Protein AF-A0A957WYN2-F1 (afdb_monomer_lite)

Structure (mmCIF, N/CA/C/O backbone):
data_AF-A0A957WYN2-F1
#
_entry.id   AF-A0A957WYN2-F1
#
loop_
_atom_site.group_PDB
_atom_site.id
_atom_site.type_symbol
_atom_site.label_atom_id
_atom_site.label_alt_id
_atom_site.label_comp_id
_atom_site.label_asym_id
_atom_site.label_entity_id
_atom_site.label_seq_id
_atom_site.pdbx_PDB_ins_code
_atom_site.Cartn_x
_atom_site.Cartn_y
_atom_site.Cartn_z
_atom_site.occupancy
_atom_site.B_iso_or_equiv
_atom_site.auth_seq_id
_atom_site.auth_comp_id
_atom_site.auth_asym_id
_atom_site.auth_atom_id
_atom_site.pdbx_PDB_model_num
ATOM 1 N N . MET A 1 1 ? -4.684 2.498 -2.004 1.00 84.38 1 MET A N 1
ATOM 2 C CA . MET A 1 1 ? -4.582 1.093 -1.571 1.00 84.38 1 MET A CA 1
ATOM 3 C C . MET A 1 1 ? -5.422 0.836 -0.335 1.00 84.38 1 MET A C 1
ATOM 5 O O . MET A 1 1 ? -6.420 0.159 -0.497 1.00 84.38 1 MET A O 1
ATOM 9 N N . LEU A 1 2 ? -5.137 1.462 0.817 1.00 90.50 2 LEU A N 1
ATOM 10 C CA . LEU A 1 2 ? -5.869 1.249 2.084 1.00 90.50 2 LEU A CA 1
ATOM 11 C C . LEU A 1 2 ? -7.404 1.148 1.949 1.00 90.50 2 LEU A C 1
ATOM 13 O O . LEU A 1 2 ? -7.984 0.134 2.316 1.00 90.50 2 LEU A O 1
ATOM 17 N N . ILE A 1 3 ? -8.050 2.174 1.384 1.00 94.25 3 ILE A N 1
ATOM 18 C CA . ILE A 1 3 ? -9.512 2.204 1.204 1.00 94.25 3 ILE A CA 1
ATOM 19 C C . ILE A 1 3 ? -9.977 1.010 0.363 1.00 94.25 3 ILE A C 1
ATOM 21 O O . ILE A 1 3 ? -10.869 0.277 0.764 1.00 94.25 3 ILE A O 1
ATOM 25 N N . SER A 1 4 ? -9.339 0.771 -0.785 1.00 95.69 4 SER A N 1
ATOM 26 C CA . SER A 1 4 ? -9.691 -0.345 -1.666 1.00 95.69 4 SER A CA 1
ATOM 27 C C . SER A 1 4 ? -9.496 -1.710 -1.003 1.00 95.69 4 SER A C 1
ATOM 29 O O . SER A 1 4 ? -10.302 -2.598 -1.246 1.00 95.69 4 SER A O 1
ATOM 31 N N . THR A 1 5 ? -8.479 -1.875 -0.153 1.00 95.38 5 THR A N 1
ATOM 32 C CA . THR A 1 5 ? -8.286 -3.096 0.642 1.00 95.38 5 THR A CA 1
ATOM 33 C C . THR A 1 5 ? -9.451 -3.315 1.599 1.00 95.38 5 THR A C 1
ATOM 35 O O . THR A 1 5 ? -10.018 -4.399 1.617 1.00 95.38 5 THR A O 1
ATOM 38 N N . ILE A 1 6 ? -9.864 -2.281 2.337 1.00 96.50 6 ILE A N 1
ATOM 39 C CA . ILE A 1 6 ? -11.000 -2.362 3.268 1.00 96.50 6 ILE A CA 1
ATOM 40 C C . ILE A 1 6 ? -12.297 -2.710 2.520 1.00 96.50 6 ILE A C 1
ATOM 42 O O . ILE A 1 6 ? -13.053 -3.570 2.969 1.00 96.50 6 ILE A O 1
ATOM 46 N N . LEU A 1 7 ? -12.528 -2.114 1.344 1.00 97.44 7 LEU A N 1
ATOM 47 C CA . LEU A 1 7 ? -13.693 -2.436 0.510 1.00 97.44 7 LEU A CA 1
ATOM 48 C C . LEU A 1 7 ? -13.667 -3.875 -0.026 1.00 97.44 7 LEU A C 1
ATOM 50 O O . LEU A 1 7 ? -14.727 -4.468 -0.199 1.00 97.44 7 LEU A O 1
ATOM 54 N N . GLN A 1 8 ? -12.492 -4.451 -0.294 1.00 96.88 8 GLN A N 1
ATOM 55 C CA . GLN A 1 8 ? -12.391 -5.849 -0.732 1.00 96.88 8 GLN A CA 1
ATOM 56 C C . GLN A 1 8 ? -12.495 -6.843 0.431 1.00 96.88 8 GLN A C 1
ATOM 58 O O . GLN A 1 8 ? -13.088 -7.903 0.254 1.00 96.88 8 GLN A O 1
ATOM 63 N N . LEU A 1 9 ? -11.993 -6.491 1.619 1.00 95.81 9 LEU A N 1
ATOM 64 C CA . LEU A 1 9 ? -12.115 -7.312 2.828 1.00 95.81 9 LEU A CA 1
ATOM 65 C C . LEU A 1 9 ? -13.568 -7.438 3.299 1.00 95.81 9 LEU A C 1
ATOM 67 O O . LEU A 1 9 ? -14.016 -8.528 3.644 1.00 95.81 9 LEU A O 1
ATOM 71 N N . TYR A 1 10 ? -14.305 -6.325 3.311 1.00 96.44 10 TYR A N 1
ATOM 72 C CA . TYR A 1 10 ? -15.629 -6.260 3.938 1.00 96.44 10 TYR A CA 1
ATOM 73 C C . TYR A 1 10 ? -16.784 -6.081 2.943 1.00 96.44 10 TYR A C 1
ATOM 75 O O . TYR A 1 10 ? -17.951 -6.169 3.324 1.00 96.44 10 TYR A O 1
ATOM 83 N N . GLY A 1 11 ? -16.493 -5.858 1.662 1.00 96.25 11 GLY A N 1
ATOM 84 C CA . GLY A 1 11 ? -17.486 -5.442 0.673 1.00 96.25 11 GLY A CA 1
ATOM 85 C C . GLY A 1 11 ? -17.809 -3.947 0.768 1.00 96.25 11 GLY A C 1
ATOM 86 O O . GLY A 1 11 ? -17.434 -3.270 1.723 1.00 96.25 11 GLY A O 1
ATOM 87 N N . ASP A 1 12 ? -18.518 -3.415 -0.234 1.00 95.19 12 ASP A N 1
ATOM 88 C CA . ASP A 1 12 ? -18.701 -1.961 -0.380 1.00 95.19 12 ASP A CA 1
ATOM 89 C C . ASP A 1 12 ? -19.445 -1.361 0.834 1.00 95.19 12 ASP A C 1
ATOM 91 O O . ASP A 1 12 ? -18.942 -0.435 1.458 1.00 95.19 12 ASP A O 1
ATOM 95 N N . THR A 1 13 ? -20.591 -1.922 1.246 1.00 96.62 13 THR A N 1
ATOM 96 C CA . THR A 1 13 ? -21.393 -1.379 2.364 1.00 96.62 13 THR A CA 1
ATOM 97 C C . THR A 1 13 ? -20.650 -1.402 3.701 1.00 96.62 13 THR A C 1
ATOM 99 O O . THR A 1 13 ? -20.461 -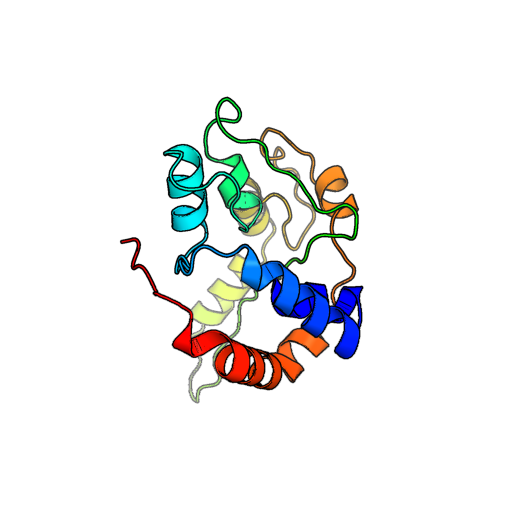0.349 4.305 1.00 96.62 13 THR A O 1
ATOM 102 N N . MET A 1 14 ? -20.201 -2.578 4.150 1.00 97.50 14 MET A N 1
ATOM 103 C CA . MET A 1 14 ? -19.510 -2.707 5.440 1.00 97.50 14 MET A CA 1
ATOM 104 C C . MET A 1 14 ? -18.135 -2.031 5.420 1.00 97.50 14 MET A C 1
ATOM 106 O O . MET A 1 14 ? -17.673 -1.539 6.444 1.00 97.50 14 MET A O 1
ATOM 110 N N . GLY A 1 15 ? -17.469 -1.987 4.263 1.00 97.31 15 GLY A N 1
ATOM 111 C CA . GLY A 1 15 ? -16.184 -1.315 4.119 1.00 97.31 15 GLY A CA 1
ATOM 112 C C . GLY A 1 15 ? -16.301 0.203 4.261 1.00 97.31 15 GLY A C 1
ATOM 113 O O . GLY A 1 15 ? -15.471 0.810 4.934 1.00 97.31 15 GLY A O 1
ATOM 114 N N . TRP A 1 16 ? -17.341 0.825 3.697 1.00 97.00 16 TRP A N 1
ATOM 115 C CA . TRP A 1 16 ? -17.598 2.254 3.913 1.00 97.00 16 TRP A CA 1
ATOM 116 C C . TRP A 1 16 ? -18.007 2.567 5.357 1.00 97.00 16 TRP A C 1
ATOM 118 O O . TRP A 1 16 ? -17.526 3.560 5.898 1.00 97.00 16 TRP A O 1
ATOM 128 N N . GLU A 1 17 ? -18.800 1.705 6.000 1.00 96.88 17 GLU A N 1
ATOM 129 C CA . GLU A 1 17 ? -19.127 1.825 7.433 1.00 96.88 17 GLU A CA 1
ATOM 130 C C . GLU A 1 17 ? -17.868 1.719 8.312 1.00 96.88 17 GLU A C 1
ATOM 132 O O . GLU A 1 17 ? -17.651 2.527 9.214 1.00 96.88 17 GLU A O 1
ATOM 137 N N . TYR A 1 18 ? -16.971 0.774 8.009 1.00 96.06 18 TYR A N 1
ATOM 138 C CA . TYR A 1 18 ? -15.683 0.665 8.698 1.00 96.06 18 TYR A CA 1
ATOM 139 C C . TYR A 1 18 ? -14.861 1.953 8.561 1.00 96.06 18 TYR A C 1
ATOM 141 O O . TYR A 1 18 ? -14.278 2.435 9.532 1.00 96.06 18 TYR A O 1
ATOM 149 N N . LEU A 1 19 ? -14.804 2.516 7.351 1.00 94.81 19 LEU A N 1
ATOM 150 C CA . LEU A 1 19 ? -14.072 3.753 7.078 1.00 94.81 19 LEU A CA 1
ATOM 151 C C . LEU A 1 19 ? -14.671 4.959 7.805 1.00 94.81 19 LEU A C 1
ATOM 153 O O . LEU A 1 19 ? -13.915 5.832 8.222 1.00 94.81 19 LEU A O 1
ATOM 157 N N . GLU A 1 20 ? -15.992 4.998 7.979 1.00 93.50 20 GLU A N 1
ATOM 158 C CA . GLU A 1 20 ? -16.672 6.023 8.773 1.00 93.50 20 GLU A CA 1
ATOM 159 C C . GLU A 1 20 ? -16.236 5.966 10.241 1.00 93.50 20 GLU A C 1
ATOM 161 O O . GLU A 1 20 ? -15.748 6.966 10.767 1.00 93.50 20 GLU A O 1
ATOM 166 N N . HIS A 1 21 ? -16.275 4.789 10.872 1.00 94.00 21 HIS A N 1
ATOM 167 C CA . HIS A 1 21 ? -15.792 4.623 12.250 1.00 94.00 21 HIS A CA 1
ATOM 168 C C . HIS A 1 21 ? -14.283 4.872 12.389 1.00 94.00 21 HIS A C 1
ATOM 170 O O . HIS A 1 21 ? -13.816 5.428 13.388 1.00 94.00 21 HIS A O 1
ATOM 176 N N . LEU A 1 22 ? -13.486 4.487 11.387 1.00 92.56 22 LEU A N 1
ATOM 177 C CA . LEU A 1 22 ? -12.058 4.795 11.375 1.00 92.56 22 LEU A CA 1
ATOM 178 C C . LEU A 1 22 ? -11.838 6.311 11.365 1.00 92.56 22 LEU A C 1
ATOM 180 O O . LEU A 1 22 ? -11.002 6.813 12.116 1.00 92.56 22 LEU A O 1
ATOM 184 N N . GLN A 1 23 ? -12.607 7.034 10.550 1.00 89.12 23 GLN A N 1
ATOM 185 C CA . GLN A 1 23 ? -12.492 8.476 10.393 1.00 89.12 23 GLN A CA 1
ATOM 186 C C . GLN A 1 23 ? -12.726 9.241 11.697 1.00 89.12 23 GLN A C 1
ATOM 188 O O . GLN A 1 23 ? -12.065 10.252 11.924 1.00 89.12 23 GLN A O 1
ATOM 193 N N . GLU A 1 24 ? -13.614 8.762 12.570 1.00 90.50 24 GLU A N 1
ATOM 194 C CA . GLU A 1 24 ? -13.865 9.370 13.887 1.00 90.50 24 GLU A CA 1
ATOM 195 C C . GLU A 1 24 ? -12.610 9.419 14.774 1.00 90.50 24 GLU A C 1
ATOM 197 O O . GLU A 1 24 ? -12.499 10.273 15.652 1.00 90.50 24 GLU A O 1
ATOM 202 N N . ASN A 1 25 ? -11.645 8.533 14.516 1.00 90.38 25 ASN A N 1
ATOM 203 C CA . ASN A 1 25 ? -10.383 8.446 15.246 1.00 90.38 25 ASN A CA 1
ATOM 204 C C . ASN A 1 25 ? -9.221 9.158 14.531 1.00 90.38 25 ASN A C 1
ATOM 206 O O . ASN A 1 25 ? -8.136 9.298 15.101 1.00 90.38 25 ASN A O 1
ATOM 210 N N . VAL A 1 26 ? -9.419 9.617 13.290 1.00 87.06 26 VAL A N 1
ATOM 211 C CA . VAL A 1 26 ? -8.391 10.339 12.532 1.00 87.06 26 VAL A CA 1
ATOM 212 C C . VAL A 1 26 ? -8.363 11.793 12.988 1.00 87.06 26 VAL A C 1
ATOM 214 O O . VAL A 1 26 ? -9.355 12.511 12.923 1.00 87.06 26 VAL A O 1
ATOM 217 N N . SER A 1 27 ? -7.186 12.270 13.390 1.00 75.56 27 SER A N 1
ATOM 218 C CA . SER A 1 27 ? -6.973 13.612 13.954 1.00 75.56 27 SER A CA 1
ATOM 219 C C . SER A 1 27 ? -7.081 14.763 12.936 1.00 75.56 27 SER A C 1
ATOM 221 O O . SER A 1 27 ? -6.551 15.843 13.179 1.00 75.56 27 SER A O 1
ATOM 223 N N . GLY A 1 28 ? -7.685 14.526 11.768 1.00 71.81 28 GLY A N 1
ATOM 224 C CA . GLY A 1 28 ? -7.772 15.471 10.649 1.00 71.81 28 GLY A CA 1
ATOM 225 C C . GLY A 1 28 ? -6.490 15.633 9.821 1.00 71.81 28 GLY A C 1
ATOM 226 O O . GLY A 1 28 ? -6.522 16.310 8.796 1.00 71.81 28 GLY A O 1
ATOM 227 N N . VAL A 1 29 ? -5.378 15.000 10.213 1.00 77.00 29 VAL A N 1
ATOM 228 C CA . VAL A 1 29 ? -4.087 15.115 9.517 1.00 77.00 29 VAL A CA 1
ATOM 229 C C . VAL A 1 29 ? -3.861 13.940 8.579 1.00 77.00 29 VAL A C 1
ATOM 231 O O . VAL A 1 29 ? -3.768 12.789 9.006 1.00 77.00 29 VAL A O 1
ATOM 234 N N . TYR A 1 30 ? -3.687 14.260 7.299 1.00 82.31 30 TYR A N 1
ATOM 235 C CA . TYR A 1 30 ? -3.293 13.306 6.269 1.00 82.31 30 TYR A CA 1
ATOM 236 C C . TYR A 1 30 ? -1.913 13.683 5.754 1.00 82.31 30 TYR A C 1
ATOM 238 O O . TYR A 1 30 ? -1.732 14.707 5.092 1.00 82.31 30 TYR A O 1
ATOM 246 N N . ALA A 1 31 ? -0.925 12.848 6.068 1.00 79.50 31 ALA A N 1
ATOM 247 C CA . ALA A 1 31 ? 0.406 13.012 5.510 1.00 79.50 31 ALA A CA 1
ATOM 248 C C . ALA A 1 31 ? 0.388 12.677 4.012 1.00 79.50 31 ALA A C 1
ATOM 250 O O . ALA A 1 31 ? -0.198 11.681 3.587 1.00 79.50 31 ALA A O 1
ATOM 251 N N . ASN A 1 32 ? 1.084 13.485 3.213 1.00 80.19 32 ASN A N 1
ATOM 252 C CA . ASN A 1 32 ? 1.202 13.272 1.770 1.00 80.19 32 ASN A CA 1
ATOM 253 C C . ASN A 1 32 ? 2.162 12.129 1.389 1.00 80.19 32 ASN A C 1
ATOM 255 O O . ASN A 1 32 ? 2.222 11.742 0.222 1.00 80.19 32 ASN A O 1
ATOM 259 N N . ASN A 1 33 ? 2.912 11.579 2.349 1.00 80.94 33 ASN A N 1
ATOM 260 C CA . ASN A 1 33 ? 3.799 10.444 2.129 1.00 80.94 33 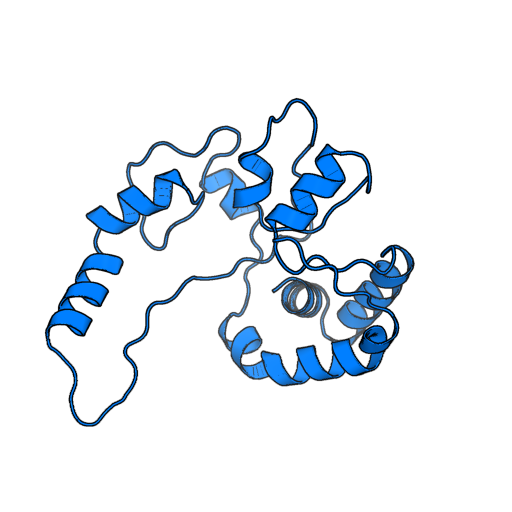ASN A CA 1
ATOM 261 C C . ASN A 1 33 ? 3.975 9.574 3.390 1.00 80.94 33 ASN A C 1
ATOM 263 O O . ASN A 1 33 ? 3.753 10.007 4.520 1.00 80.94 33 ASN A O 1
ATOM 267 N N . ALA A 1 34 ? 4.425 8.335 3.175 1.00 81.94 34 ALA A N 1
ATOM 268 C CA . ALA A 1 34 ? 4.619 7.326 4.217 1.00 81.94 34 ALA A CA 1
ATOM 269 C C . ALA A 1 34 ? 5.663 7.712 5.282 1.00 81.94 34 ALA A C 1
ATOM 271 O O . ALA A 1 34 ? 5.505 7.371 6.454 1.00 81.94 34 ALA A O 1
ATOM 272 N N . ARG A 1 35 ? 6.717 8.448 4.895 1.00 82.06 35 ARG A N 1
ATOM 273 C CA . ARG A 1 35 ? 7.755 8.922 5.825 1.00 82.06 35 ARG A CA 1
ATOM 274 C C . ARG A 1 35 ? 7.180 9.934 6.816 1.00 82.06 35 ARG A C 1
ATOM 276 O O . ARG A 1 35 ? 7.446 9.830 8.007 1.00 82.06 35 ARG A O 1
ATOM 283 N N . GLY A 1 36 ? 6.351 10.857 6.335 1.00 86.06 36 GLY A N 1
ATOM 284 C CA . GLY A 1 36 ? 5.679 11.857 7.156 1.00 86.06 36 GLY A CA 1
ATOM 285 C C . GLY A 1 36 ? 4.787 11.243 8.235 1.00 86.06 36 GLY A C 1
ATOM 286 O O . GLY A 1 36 ? 4.690 11.825 9.315 1.00 86.06 36 GLY A O 1
ATOM 287 N N . VAL A 1 37 ? 4.196 10.067 7.976 1.00 87.69 37 VAL A N 1
ATOM 288 C CA . VAL A 1 37 ? 3.460 9.280 8.982 1.00 87.69 37 VAL A CA 1
ATOM 289 C C . VAL A 1 37 ? 4.414 8.737 10.049 1.00 87.69 37 VAL A C 1
ATOM 291 O O . VAL A 1 37 ? 4.219 9.011 11.233 1.00 87.69 37 VAL A O 1
ATOM 294 N N . CYS A 1 38 ? 5.466 8.014 9.645 1.00 85.88 38 CYS A N 1
ATOM 295 C CA . CYS A 1 38 ? 6.432 7.419 10.577 1.00 85.88 38 CYS A CA 1
ATOM 296 C C . CYS A 1 38 ? 7.112 8.472 11.461 1.00 85.88 38 CYS A C 1
ATOM 298 O O . CYS A 1 38 ? 7.182 8.296 12.674 1.00 85.88 38 CYS A O 1
ATOM 300 N N . ASP A 1 39 ? 7.562 9.588 10.880 1.00 85.88 39 ASP A N 1
ATOM 301 C CA . ASP A 1 39 ? 8.267 10.649 11.608 1.00 85.88 39 ASP A CA 1
ATOM 302 C C . ASP A 1 39 ? 7.408 11.247 12.732 1.00 85.88 39 ASP A C 1
ATOM 304 O O . ASP A 1 39 ? 7.930 11.600 13.787 1.00 85.88 39 ASP A O 1
ATOM 308 N N . ARG A 1 40 ? 6.088 11.340 12.540 1.00 87.06 40 ARG A N 1
ATOM 309 C CA . ARG A 1 40 ? 5.169 11.883 13.554 1.00 87.06 40 ARG A CA 1
ATOM 310 C C . ARG A 1 40 ? 4.896 10.900 14.678 1.00 87.06 40 ARG A C 1
ATOM 312 O O . ARG A 1 40 ? 4.860 11.306 15.837 1.00 87.06 40 ARG A O 1
ATOM 319 N N . VAL A 1 41 ? 4.762 9.615 14.351 1.00 88.25 41 VAL A N 1
ATOM 320 C CA . VAL A 1 41 ? 4.650 8.560 15.367 1.00 88.25 41 VAL A CA 1
ATOM 321 C C . VAL A 1 41 ? 5.929 8.495 16.204 1.00 88.25 41 VAL A C 1
ATOM 323 O O . VAL A 1 41 ? 5.864 8.497 17.429 1.00 88.25 41 VAL A O 1
ATOM 326 N N . LEU A 1 42 ? 7.101 8.554 15.564 1.00 85.50 42 LEU A N 1
ATOM 327 C CA . LEU A 1 42 ? 8.403 8.551 16.245 1.00 85.50 42 LEU A CA 1
ATOM 328 C C . LEU A 1 42 ? 8.613 9.764 17.159 1.00 85.50 42 LEU A C 1
ATOM 330 O O . LEU A 1 42 ? 9.238 9.640 18.209 1.00 85.50 42 LEU A O 1
ATOM 334 N N . LYS A 1 43 ? 8.093 10.935 16.774 1.00 88.00 43 LYS A N 1
ATOM 335 C CA . LYS A 1 43 ? 8.112 12.149 17.606 1.00 88.00 43 LYS A CA 1
ATOM 336 C C . LYS A 1 43 ? 7.076 12.130 18.734 1.00 88.00 43 LYS A C 1
ATOM 338 O O . LYS A 1 43 ? 7.090 13.032 19.567 1.00 88.00 43 LYS A O 1
ATOM 343 N N . GLY A 1 44 ? 6.190 11.132 18.767 1.00 88.00 44 GLY A N 1
ATOM 344 C CA . GLY A 1 44 ? 5.094 11.044 19.730 1.00 88.00 44 GLY A CA 1
ATOM 345 C C . GLY A 1 44 ? 3.946 12.021 19.457 1.00 88.00 44 GLY A C 1
ATOM 346 O O . GLY A 1 44 ? 3.135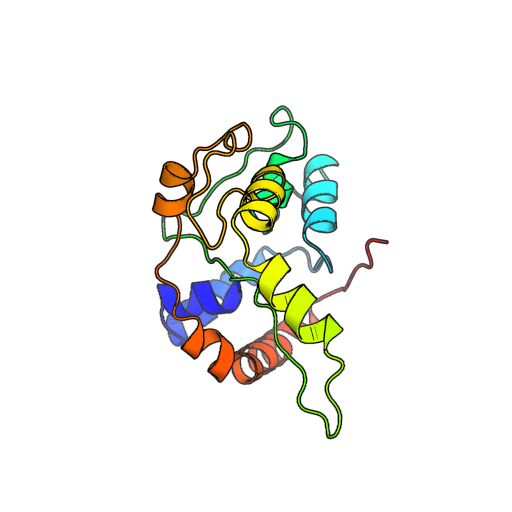 12.252 20.348 1.00 88.00 44 GLY A O 1
ATOM 347 N N . GLU A 1 45 ? 3.868 12.599 18.252 1.00 89.44 45 GLU A N 1
ATOM 348 C CA . GLU A 1 45 ? 2.768 13.490 17.853 1.00 89.44 45 GLU A CA 1
ATOM 349 C C . GLU A 1 45 ? 1.455 12.710 17.691 1.00 89.44 45 GLU A C 1
ATOM 351 O O . GLU A 1 45 ? 0.391 13.208 18.054 1.00 89.44 45 GLU A O 1
ATOM 356 N N . TYR A 1 46 ? 1.539 11.467 17.197 1.00 89.81 46 TYR A N 1
ATOM 357 C CA . TYR A 1 46 ? 0.408 10.543 17.087 1.00 89.81 46 TYR A CA 1
ATOM 358 C C . TYR A 1 46 ? 0.783 9.154 17.613 1.00 89.81 46 TYR A C 1
ATOM 360 O O . TYR A 1 46 ? 1.885 8.679 17.340 1.00 89.81 46 TYR A O 1
ATOM 368 N N . PRO A 1 47 ? -0.122 8.460 18.325 1.00 89.56 47 PRO A N 1
ATOM 369 C CA . PRO A 1 47 ? 0.165 7.134 18.872 1.00 89.56 47 PRO A CA 1
ATOM 370 C C . PRO A 1 47 ? 0.139 6.021 17.814 1.00 89.56 47 PRO A C 1
ATOM 372 O O . PRO A 1 47 ? 0.751 4.975 18.013 1.00 89.56 47 PRO A O 1
ATOM 375 N N . ILE A 1 48 ? -0.595 6.217 16.713 1.00 90.62 48 ILE A N 1
ATOM 376 C CA . ILE A 1 48 ? -0.801 5.231 15.646 1.00 90.62 48 ILE A CA 1
ATOM 377 C C . ILE A 1 48 ? -0.703 5.949 14.299 1.00 90.62 48 ILE A C 1
ATOM 379 O O . ILE A 1 48 ? -1.258 7.033 14.130 1.00 90.62 48 ILE A O 1
ATOM 383 N N . GLY A 1 49 ? -0.025 5.325 13.336 1.00 90.69 49 GLY A N 1
ATOM 384 C CA . GLY A 1 49 ? 0.045 5.786 11.954 1.00 90.69 49 GLY A CA 1
ATOM 385 C C . GLY A 1 49 ? -0.214 4.640 10.982 1.00 90.69 49 GLY A C 1
ATOM 386 O O . GLY A 1 49 ? 0.349 3.559 11.136 1.00 90.69 49 GLY A O 1
ATOM 387 N N . LEU A 1 50 ? -1.057 4.879 9.975 1.00 90.44 50 LEU A N 1
ATOM 388 C CA . LEU A 1 50 ? -1.317 3.928 8.891 1.00 90.44 50 LEU A CA 1
ATOM 389 C C . LEU A 1 50 ? -0.385 4.249 7.721 1.00 90.44 50 LEU A C 1
ATOM 391 O O . LEU A 1 50 ? -0.436 5.346 7.165 1.00 90.44 50 LEU A O 1
ATOM 395 N N . THR A 1 51 ? 0.501 3.320 7.371 1.00 88.19 51 THR A N 1
ATOM 396 C CA . THR A 1 51 ? 1.561 3.544 6.379 1.00 88.19 51 THR A CA 1
ATOM 397 C C . THR A 1 51 ? 1.994 2.232 5.723 1.00 88.19 51 THR A C 1
ATOM 399 O O . THR A 1 51 ? 1.505 1.165 6.089 1.00 88.19 51 THR A O 1
ATOM 402 N N . TYR A 1 52 ? 2.900 2.316 4.750 1.00 84.56 52 TYR A N 1
ATOM 403 C CA . TYR A 1 52 ? 3.514 1.146 4.125 1.00 84.56 52 TYR A CA 1
ATOM 404 C C . TYR A 1 52 ? 4.612 0.546 5.014 1.00 84.56 52 TYR A C 1
ATOM 406 O O . TYR A 1 52 ? 5.388 1.268 5.648 1.00 84.56 52 TYR A O 1
ATOM 414 N N . ASP A 1 53 ? 4.693 -0.781 4.998 1.00 77.75 53 ASP A N 1
ATOM 415 C CA . ASP A 1 53 ? 5.636 -1.622 5.739 1.00 77.75 53 ASP A CA 1
ATOM 416 C C . ASP A 1 53 ? 7.093 -1.184 5.563 1.00 77.75 53 ASP A C 1
ATOM 418 O O . ASP A 1 53 ? 7.777 -0.918 6.552 1.00 77.75 53 ASP A O 1
ATOM 422 N N . TYR A 1 54 ? 7.553 -1.014 4.319 1.00 72.62 54 TYR A N 1
ATOM 423 C CA . TYR A 1 54 ? 8.964 -0.787 4.021 1.00 7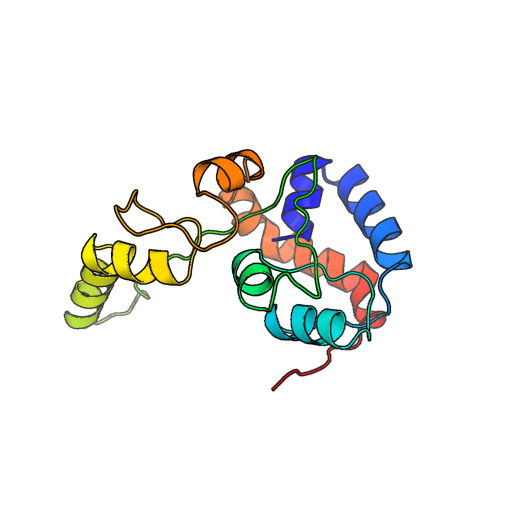2.62 54 TYR A CA 1
ATOM 424 C C . TYR A 1 54 ? 9.501 0.446 4.750 1.00 72.62 54 TYR A C 1
ATOM 426 O O . TYR A 1 54 ? 10.636 0.432 5.199 1.00 72.62 54 TYR A O 1
ATOM 434 N N . ARG A 1 55 ? 8.684 1.491 4.962 1.00 71.06 55 ARG A N 1
ATOM 435 C CA . ARG A 1 55 ? 9.085 2.685 5.729 1.00 71.06 55 ARG A CA 1
ATOM 436 C C . ARG A 1 55 ? 9.071 2.481 7.234 1.00 71.06 55 ARG A C 1
ATOM 438 O O . ARG A 1 55 ? 9.851 3.142 7.909 1.00 71.06 55 ARG A O 1
ATOM 445 N N . ALA A 1 56 ? 8.209 1.614 7.749 1.00 66.56 56 ALA A N 1
ATOM 446 C CA . ALA A 1 56 ? 8.069 1.377 9.179 1.00 66.56 56 ALA A CA 1
ATOM 447 C C . ALA A 1 56 ? 9.216 0.525 9.758 1.00 66.56 56 ALA A C 1
ATOM 449 O O . ALA A 1 56 ? 9.484 0.624 10.951 1.00 66.56 56 ALA A O 1
ATOM 450 N N . TYR A 1 57 ? 9.930 -0.233 8.914 1.00 65.88 57 TYR A N 1
ATOM 451 C CA . TYR A 1 57 ? 11.089 -1.051 9.305 1.00 65.88 57 TYR A CA 1
ATOM 452 C C . TYR A 1 57 ? 12.456 -0.345 9.192 1.00 65.88 57 TYR A C 1
ATOM 454 O O . TYR A 1 57 ? 13.442 -0.831 9.741 1.00 65.88 57 TYR A O 1
ATOM 462 N N . PHE A 1 58 ? 12.542 0.820 8.535 1.00 65.44 58 PHE A N 1
ATOM 463 C CA . PHE A 1 58 ? 13.780 1.619 8.499 1.00 65.44 58 PHE A CA 1
ATOM 464 C C . PHE A 1 58 ? 14.104 2.393 9.799 1.00 65.44 58 PHE A C 1
ATOM 466 O O . PHE A 1 58 ? 15.291 2.540 10.105 1.00 65.44 58 PHE A O 1
ATOM 473 N N . PRO A 1 59 ? 13.137 2.921 10.578 1.00 55.53 59 PRO A N 1
ATOM 474 C CA . PRO A 1 59 ? 13.435 3.598 11.833 1.00 55.53 59 PRO A CA 1
ATOM 475 C C . PRO A 1 59 ? 13.449 2.619 13.013 1.00 55.53 59 PRO A C 1
ATOM 477 O O . PRO A 1 59 ? 12.456 1.962 13.287 1.00 55.53 59 PRO A O 1
ATOM 480 N N . ASN A 1 60 ? 14.581 2.577 13.725 1.00 57.25 60 ASN A N 1
ATOM 481 C CA . ASN A 1 60 ? 14.774 2.054 15.086 1.00 57.25 60 ASN A CA 1
ATOM 482 C C . ASN A 1 60 ? 13.552 1.338 15.708 1.00 57.25 60 ASN A C 1
ATOM 484 O O . ASN A 1 60 ? 12.711 1.975 16.349 1.00 57.25 60 ASN A O 1
ATOM 488 N N . GLU A 1 61 ? 13.537 0.000 15.635 1.00 55.09 61 GLU A N 1
ATOM 489 C CA . GLU A 1 61 ? 12.572 -0.879 16.333 1.00 55.09 61 GLU A CA 1
ATOM 490 C C . GLU A 1 61 ? 12.429 -0.556 17.836 1.00 55.09 61 GLU A C 1
ATOM 492 O O . GLU A 1 61 ? 11.451 -0.927 18.479 1.00 55.09 61 GLU A O 1
ATOM 497 N N . ALA A 1 62 ? 13.394 0.166 18.414 1.00 59.59 62 ALA A N 1
ATOM 498 C CA . ALA A 1 62 ? 13.393 0.582 19.808 1.00 59.59 62 ALA A CA 1
ATOM 499 C C . ALA A 1 62 ? 12.277 1.580 20.190 1.00 59.59 62 ALA A C 1
ATOM 501 O O . ALA A 1 62 ? 12.050 1.769 21.384 1.00 59.59 62 ALA A O 1
ATOM 502 N N . THR A 1 63 ? 11.604 2.248 19.239 1.00 70.81 63 THR A N 1
ATOM 503 C CA . THR A 1 63 ? 10.632 3.325 19.558 1.00 70.81 63 THR A CA 1
ATOM 504 C C . THR A 1 63 ? 9.239 3.126 18.952 1.00 70.81 63 THR A C 1
ATOM 506 O O . THR A 1 63 ? 8.279 3.709 19.447 1.00 70.81 63 THR A O 1
ATOM 509 N N . MET A 1 64 ? 9.087 2.281 17.930 1.00 78.44 64 MET A N 1
ATOM 510 C CA . MET A 1 64 ? 7.804 2.022 17.267 1.00 78.44 64 MET A CA 1
ATOM 511 C C . MET A 1 64 ? 7.665 0.533 16.949 1.00 78.44 64 MET A C 1
ATOM 513 O O . MET A 1 64 ? 8.627 -0.112 16.542 1.00 78.44 64 MET A O 1
ATOM 517 N N . LYS A 1 65 ? 6.453 -0.006 17.115 1.00 81.81 65 LYS A N 1
ATOM 518 C CA . LYS A 1 65 ? 6.118 -1.383 16.740 1.00 81.81 65 LYS A CA 1
ATOM 519 C C . LYS A 1 65 ? 5.353 -1.391 15.421 1.00 81.81 65 LYS A C 1
ATOM 521 O O . LYS A 1 65 ? 4.319 -0.735 15.314 1.00 81.81 65 LYS A O 1
ATOM 526 N N . VAL A 1 66 ? 5.821 -2.182 14.460 1.00 82.75 66 VAL A N 1
ATOM 527 C CA . VAL A 1 66 ? 5.065 -2.480 13.238 1.00 82.75 66 VAL A CA 1
ATOM 528 C C . VAL A 1 66 ? 4.049 -3.585 13.531 1.00 82.75 66 VAL A C 1
ATOM 530 O O . VAL A 1 66 ? 4.371 -4.578 14.186 1.00 82.75 66 VAL A O 1
ATOM 533 N N . VAL A 1 67 ? 2.805 -3.392 13.093 1.00 85.81 67 VAL A N 1
ATOM 534 C CA . VAL A 1 67 ? 1.705 -4.346 13.279 1.00 85.81 67 VAL A CA 1
ATOM 535 C C . VAL A 1 67 ? 0.992 -4.529 11.948 1.00 85.81 67 VAL A C 1
ATOM 537 O O . VAL A 1 67 ? 0.519 -3.556 11.366 1.00 85.81 67 VAL A O 1
ATOM 540 N N . PHE A 1 68 ? 0.888 -5.777 11.497 1.00 87.00 68 PHE A N 1
ATOM 541 C CA . PHE A 1 68 ? 0.028 -6.145 10.379 1.00 87.00 68 PHE A CA 1
ATOM 542 C C . PHE A 1 68 ? -1.388 -6.448 10.890 1.00 87.00 68 PHE A C 1
ATOM 544 O O . PHE A 1 68 ? -1.519 -7.141 11.906 1.00 87.00 68 PHE A O 1
ATOM 551 N N . PRO A 1 69 ? -2.446 -5.942 10.228 1.00 90.25 69 PRO A N 1
ATOM 552 C CA . PRO A 1 69 ? -3.823 -6.315 10.545 1.00 90.25 69 PRO A CA 1
ATOM 553 C C . PRO A 1 69 ? -4.031 -7.827 10.413 1.00 90.25 69 PRO A C 1
ATOM 555 O O . PRO A 1 69 ? -3.507 -8.450 9.488 1.00 90.25 69 PRO A O 1
ATOM 558 N N . ALA A 1 70 ? -4.807 -8.418 11.323 1.00 91.00 70 ALA A N 1
ATOM 559 C CA . ALA A 1 70 ? -5.071 -9.859 11.319 1.00 91.00 70 ALA A CA 1
ATOM 560 C C . ALA A 1 70 ? -5.969 -10.283 10.146 1.00 91.00 70 ALA A C 1
ATOM 562 O O . ALA A 1 70 ? -5.918 -11.423 9.696 1.00 91.00 70 ALA A O 1
ATOM 563 N N . GLU A 1 71 ? -6.779 -9.353 9.651 1.00 91.50 71 GLU A N 1
ATOM 564 C CA . GLU A 1 71 ? -7.695 -9.515 8.526 1.00 91.50 71 GLU A CA 1
ATOM 565 C C . GLU A 1 71 ? -6.966 -9.496 7.176 1.00 91.50 71 GLU A C 1
ATOM 567 O O . GLU A 1 71 ? -7.521 -9.928 6.169 1.00 91.50 71 GLU A O 1
ATOM 572 N N . GLY A 1 72 ? -5.712 -9.036 7.168 1.00 91.44 72 GLY A N 1
ATOM 573 C CA . GLY A 1 72 ? -4.860 -8.941 5.991 1.00 91.44 72 GLY A CA 1
ATOM 574 C C . GLY A 1 72 ? -4.489 -7.499 5.644 1.00 91.44 72 GLY A C 1
ATOM 575 O O . GLY A 1 72 ? -5.268 -6.556 5.799 1.00 91.44 72 GLY A O 1
ATOM 576 N N . ALA A 1 73 ? -3.268 -7.327 5.152 1.00 91.00 73 ALA A N 1
ATOM 577 C CA . ALA A 1 73 ? -2.731 -6.064 4.683 1.00 91.00 73 ALA A CA 1
ATOM 578 C C . ALA A 1 73 ? -2.877 -5.933 3.164 1.00 91.00 73 ALA A C 1
ATOM 580 O O . ALA A 1 73 ? -2.667 -6.876 2.400 1.00 91.00 73 ALA A O 1
ATOM 581 N N . GLY A 1 74 ? -3.214 -4.723 2.722 1.00 91.88 74 GLY A N 1
ATOM 582 C CA . GLY A 1 74 ? -3.167 -4.364 1.313 1.00 91.88 74 GLY A CA 1
ATOM 583 C C . GLY A 1 74 ? -1.732 -4.197 0.833 1.00 91.88 74 GLY A C 1
ATOM 584 O O . GLY A 1 74 ? -0.880 -3.717 1.575 1.00 91.88 74 GLY A O 1
ATOM 585 N N . TRP A 1 75 ? -1.497 -4.514 -0.431 1.00 90.00 75 TRP A N 1
ATOM 586 C CA . TRP A 1 75 ? -0.215 -4.342 -1.107 1.00 90.00 75 TRP A CA 1
ATOM 587 C C . TRP A 1 75 ? -0.436 -3.712 -2.479 1.00 90.00 75 TRP A C 1
ATOM 589 O O . TRP A 1 75 ? -1.547 -3.735 -3.010 1.00 90.00 75 TRP A O 1
ATOM 599 N N . ASP A 1 76 ? 0.605 -3.122 -3.050 1.00 87.88 76 ASP A N 1
ATOM 600 C CA . ASP A 1 76 ? 0.636 -2.692 -4.441 1.00 87.88 76 ASP A CA 1
ATOM 601 C C . ASP A 1 76 ? 1.803 -3.330 -5.193 1.00 87.88 76 ASP A C 1
ATOM 603 O O . ASP A 1 76 ? 2.692 -3.959 -4.624 1.00 87.88 76 ASP A O 1
ATOM 607 N N . MET A 1 77 ? 1.756 -3.197 -6.516 1.00 86.75 77 MET A N 1
ATOM 608 C CA . MET A 1 77 ? 2.829 -3.623 -7.397 1.00 86.75 77 MET A CA 1
ATOM 609 C C . MET A 1 77 ? 3.312 -2.424 -8.198 1.00 86.75 77 MET A C 1
ATOM 611 O O . MET A 1 77 ? 2.551 -1.806 -8.948 1.00 86.75 77 MET A O 1
ATOM 615 N N . GLU A 1 78 ? 4.593 -2.108 -8.051 1.00 87.06 78 GLU A N 1
ATOM 616 C CA . GLU A 1 78 ? 5.244 -1.087 -8.858 1.00 87.06 78 GLU A CA 1
ATOM 617 C C . GLU A 1 78 ? 5.504 -1.644 -10.259 1.00 87.06 78 GLU A C 1
ATOM 619 O O . GLU A 1 78 ? 6.201 -2.641 -10.441 1.00 87.06 78 GLU A O 1
ATOM 624 N N . ALA A 1 79 ? 4.911 -1.001 -11.264 1.00 88.81 79 ALA A N 1
ATOM 625 C CA . ALA A 1 79 ? 5.015 -1.416 -12.654 1.00 88.81 79 ALA A CA 1
ATOM 626 C C . ALA A 1 79 ? 5.701 -0.339 -13.494 1.00 88.81 79 ALA A C 1
ATOM 628 O O . ALA A 1 79 ? 5.427 0.855 -13.365 1.00 88.81 79 ALA A O 1
ATOM 629 N N . ASN A 1 80 ? 6.544 -0.784 -14.423 1.00 91.06 80 ASN A N 1
ATOM 630 C CA . ASN A 1 80 ? 7.155 0.081 -15.420 1.00 91.06 80 ASN A CA 1
ATOM 631 C C . ASN A 1 80 ? 6.404 -0.046 -16.750 1.00 91.06 80 ASN A C 1
ATOM 633 O O . ASN A 1 80 ? 6.118 -1.147 -17.217 1.00 91.06 80 ASN A O 1
ATOM 637 N N . GLY A 1 81 ? 6.091 1.090 -17.374 1.00 91.81 81 GLY A N 1
ATOM 638 C CA . GLY A 1 81 ? 5.310 1.143 -18.608 1.00 91.81 81 GLY A CA 1
ATOM 639 C C . GLY A 1 81 ? 5.972 1.994 -19.684 1.00 91.81 81 GLY A C 1
ATOM 640 O O . GLY A 1 81 ? 6.534 3.055 -19.414 1.00 91.81 81 GLY A O 1
ATOM 641 N N . LEU A 1 82 ? 5.870 1.549 -20.937 1.00 94.06 82 LEU A N 1
ATOM 642 C CA . LEU A 1 82 ? 6.315 2.330 -22.084 1.00 94.06 82 LEU A CA 1
ATOM 643 C C . LEU A 1 82 ? 5.191 3.251 -22.566 1.00 94.06 82 LEU A C 1
ATOM 645 O O . LEU A 1 82 ? 4.163 2.787 -23.060 1.00 94.06 82 LEU A O 1
ATOM 649 N N . VAL A 1 83 ? 5.402 4.563 -22.481 1.00 93.69 83 VAL A N 1
ATOM 650 C CA . VAL A 1 83 ? 4.426 5.546 -22.973 1.00 93.69 83 VAL A CA 1
ATOM 651 C C . VAL A 1 83 ? 4.313 5.464 -24.497 1.00 93.69 83 VAL A C 1
ATOM 653 O O . VAL A 1 83 ? 5.315 5.559 -25.214 1.00 93.69 83 VAL A O 1
ATOM 656 N N . ARG A 1 84 ? 3.080 5.321 -25.001 1.00 93.19 84 ARG A N 1
ATOM 657 C CA . ARG A 1 84 ? 2.786 5.313 -26.440 1.00 93.19 84 ARG A CA 1
ATOM 658 C C . ARG A 1 84 ? 3.124 6.673 -27.049 1.00 93.19 84 ARG A C 1
ATOM 660 O O . ARG A 1 84 ? 2.589 7.696 -26.637 1.00 93.19 84 ARG A O 1
ATOM 667 N N . LYS A 1 85 ? 3.980 6.664 -28.068 1.00 94.62 85 LYS A N 1
ATOM 668 C CA . LYS A 1 85 ? 4.350 7.837 -28.866 1.00 94.62 85 LYS A CA 1
ATOM 669 C C . LYS A 1 85 ? 4.774 7.411 -30.266 1.00 94.62 85 LYS A C 1
ATOM 671 O O . LYS A 1 85 ? 5.142 6.254 -30.457 1.00 94.62 85 LYS A O 1
ATOM 676 N N . GLU A 1 86 ? 4.747 8.349 -31.208 1.00 95.81 86 GLU A N 1
ATOM 677 C CA . GLU A 1 86 ? 5.112 8.118 -32.613 1.00 95.81 86 GLU A CA 1
ATOM 678 C C . GLU A 1 86 ? 6.527 7.541 -32.757 1.00 95.81 86 GLU A C 1
ATOM 680 O O . GLU A 1 86 ? 6.738 6.577 -33.487 1.00 95.81 86 GLU A O 1
ATOM 685 N N . TYR A 1 87 ? 7.482 8.069 -31.984 1.00 94.94 87 TYR A N 1
ATOM 686 C CA . TYR A 1 87 ? 8.861 7.593 -31.981 1.00 94.94 87 TYR A CA 1
ATOM 687 C C . TYR A 1 87 ? 9.337 7.175 -30.588 1.00 94.94 87 TYR A C 1
ATOM 689 O O . TYR A 1 87 ? 9.498 7.996 -29.676 1.00 94.94 87 TYR A O 1
ATOM 697 N N . ILE A 1 88 ? 9.623 5.883 -30.429 1.00 94.62 88 ILE A N 1
ATOM 698 C CA . ILE A 1 88 ? 10.163 5.281 -29.207 1.00 94.62 88 ILE A CA 1
ATOM 699 C C . ILE A 1 88 ? 11.683 5.164 -29.315 1.00 94.62 88 ILE A C 1
ATOM 701 O O . ILE A 1 88 ? 12.203 4.433 -30.150 1.00 94.62 88 ILE A O 1
ATOM 705 N N . LYS A 1 89 ? 12.400 5.854 -28.418 1.00 94.81 89 LYS A N 1
ATOM 706 C CA . LYS A 1 89 ? 13.858 5.726 -28.288 1.00 94.81 89 LYS A CA 1
ATOM 707 C C . LYS A 1 89 ? 14.207 4.295 -27.868 1.00 94.81 89 LYS A C 1
ATOM 709 O O . LYS A 1 89 ? 13.631 3.798 -26.902 1.00 94.81 89 LYS A O 1
ATOM 714 N N . SER A 1 90 ? 15.186 3.675 -28.525 1.00 94.44 90 SER A N 1
ATOM 715 C CA . SER A 1 90 ? 15.667 2.322 -28.195 1.00 94.44 90 SER A CA 1
ATOM 716 C C . SER A 1 90 ? 16.077 2.181 -26.725 1.00 94.44 90 SER A C 1
ATOM 718 O O . SER A 1 90 ? 15.717 1.199 -26.084 1.00 94.44 90 SER A O 1
ATOM 720 N N . GLY A 1 91 ? 16.724 3.206 -26.159 1.00 96.31 91 GLY A N 1
ATOM 721 C CA . GLY A 1 91 ? 17.124 3.228 -24.749 1.00 96.31 91 GLY A CA 1
ATOM 722 C C . GLY A 1 91 ? 15.970 3.068 -23.752 1.00 96.31 91 GLY A C 1
ATOM 723 O O . GLY A 1 91 ? 16.192 2.566 -22.659 1.00 96.31 91 GLY A O 1
ATOM 724 N N . ALA A 1 92 ? 14.732 3.420 -24.123 1.00 95.69 92 ALA A N 1
ATOM 725 C CA . ALA A 1 92 ? 13.578 3.191 -23.253 1.00 95.69 92 ALA A CA 1
ATOM 726 C C . ALA A 1 92 ? 13.266 1.695 -23.097 1.00 95.69 92 ALA A C 1
ATOM 728 O O . ALA A 1 92 ? 12.899 1.266 -22.013 1.00 95.69 92 ALA A O 1
ATOM 729 N N . ARG A 1 93 ? 13.443 0.895 -24.157 1.00 94.19 93 ARG A N 1
ATOM 730 C CA . ARG A 1 93 ? 13.265 -0.565 -24.087 1.00 94.19 93 ARG A CA 1
ATOM 731 C C . ARG A 1 93 ? 14.379 -1.209 -23.275 1.00 94.19 93 ARG A C 1
ATOM 733 O O . ARG A 1 93 ? 14.083 -1.944 -22.350 1.00 94.19 93 ARG A O 1
ATOM 740 N N . VAL A 1 94 ? 15.625 -0.814 -23.544 1.00 96.44 94 VAL A N 1
ATOM 741 C CA . VAL A 1 94 ? 16.796 -1.279 -22.782 1.00 96.44 94 VAL A CA 1
ATOM 742 C C . VAL A 1 94 ? 16.630 -1.007 -21.285 1.00 96.44 94 VAL A C 1
ATOM 744 O O . VAL A 1 94 ? 16.939 -1.866 -20.468 1.00 96.44 94 VAL A O 1
ATOM 747 N N . PHE A 1 95 ? 16.114 0.169 -20.918 1.00 96.19 95 PHE A N 1
ATOM 748 C CA . PHE A 1 95 ? 15.826 0.486 -19.522 1.00 96.19 95 PHE A CA 1
ATOM 749 C C . PHE A 1 95 ? 14.753 -0.429 -18.921 1.00 96.19 95 PHE A C 1
ATOM 751 O O . PHE A 1 95 ? 14.943 -0.916 -17.813 1.00 96.19 95 PHE A O 1
ATOM 758 N N . LEU A 1 96 ? 13.650 -0.679 -19.635 1.00 95.50 96 LEU A N 1
ATOM 759 C CA . LEU A 1 96 ? 12.590 -1.566 -19.147 1.00 95.50 96 LEU A CA 1
ATOM 760 C C . LEU A 1 96 ? 13.079 -3.009 -18.987 1.00 95.50 96 LEU A C 1
ATOM 762 O O . LEU A 1 96 ? 12.785 -3.617 -17.964 1.00 95.50 96 LEU A O 1
ATOM 766 N N . ASP A 1 97 ? 13.864 -3.514 -19.941 1.00 94.88 97 ASP A N 1
ATOM 767 C CA . ASP A 1 97 ? 14.465 -4.851 -19.873 1.00 94.88 97 ASP A CA 1
ATOM 768 C C . ASP A 1 97 ? 15.416 -4.964 -18.670 1.00 94.88 97 ASP A C 1
ATOM 770 O O . ASP A 1 97 ? 15.399 -5.954 -17.940 1.00 94.88 97 ASP A O 1
ATOM 774 N N . TRP A 1 98 ? 16.219 -3.924 -18.415 1.00 95.56 98 TRP A N 1
ATOM 775 C CA . TRP A 1 98 ? 17.078 -3.867 -17.233 1.00 95.56 98 TRP A CA 1
ATOM 776 C C . TRP A 1 98 ? 16.272 -3.800 -15.929 1.00 95.56 98 TRP A C 1
ATOM 778 O O . TRP A 1 98 ? 16.599 -4.518 -14.986 1.00 95.56 98 TRP A O 1
ATOM 788 N N . ALA A 1 99 ? 15.216 -2.985 -15.874 1.00 94.75 99 ALA A N 1
ATOM 789 C CA . ALA A 1 99 ? 14.419 -2.761 -14.667 1.00 94.75 99 ALA A CA 1
ATOM 790 C C . ALA A 1 99 ? 13.670 -4.016 -14.186 1.00 94.75 99 ALA A C 1
ATOM 792 O O . ALA A 1 99 ? 13.274 -4.075 -13.027 1.00 94.75 99 ALA A O 1
ATOM 793 N N . ILE A 1 100 ? 13.489 -5.019 -15.051 1.00 92.94 100 ILE A N 1
ATOM 794 C CA . ILE A 1 100 ? 12.906 -6.323 -14.694 1.00 92.94 100 ILE A CA 1
ATOM 795 C C . ILE A 1 100 ? 13.942 -7.453 -14.625 1.00 92.94 100 ILE A C 1
ATOM 797 O O . ILE A 1 100 ? 13.574 -8.615 -14.486 1.00 92.94 100 ILE A O 1
ATOM 801 N N . SER A 1 101 ? 15.233 -7.138 -14.753 1.00 94.19 101 SER A N 1
ATOM 802 C CA . SER A 1 101 ? 16.301 -8.138 -14.698 1.00 94.19 101 SER A CA 1
ATOM 803 C C . SER A 1 101 ? 16.557 -8.631 -13.272 1.00 94.19 101 SER A C 1
ATOM 805 O O . SER A 1 101 ? 16.384 -7.882 -12.310 1.00 94.19 101 SER A O 1
ATOM 807 N N . ASP A 1 102 ? 17.103 -9.843 -13.133 1.00 92.25 102 ASP A N 1
ATOM 808 C CA . ASP A 1 102 ? 17.525 -10.394 -11.834 1.00 92.25 102 ASP A CA 1
ATOM 809 C C . ASP A 1 102 ? 18.497 -9.465 -11.092 1.00 92.25 102 ASP A C 1
ATOM 811 O O . ASP A 1 102 ? 18.489 -9.374 -9.867 1.00 92.25 102 ASP A O 1
ATOM 815 N N . GLY A 1 103 ? 19.350 -8.756 -11.843 1.00 92.19 103 GLY A N 1
ATOM 816 C CA . GLY A 1 103 ? 20.275 -7.774 -11.286 1.00 92.19 103 GLY A CA 1
ATOM 817 C C . GLY A 1 103 ? 19.549 -6.607 -10.624 1.00 92.19 103 GLY A C 1
ATOM 818 O O . GLY A 1 103 ? 19.910 -6.233 -9.512 1.00 92.19 103 GLY A O 1
ATOM 819 N N . ALA A 1 104 ? 18.516 -6.066 -11.274 1.00 92.69 104 ALA A N 1
ATOM 820 C CA . ALA A 1 104 ? 17.686 -5.012 -10.697 1.00 92.69 104 ALA A CA 1
ATOM 821 C C . ALA A 1 104 ? 16.846 -5.530 -9.520 1.00 92.69 104 ALA A C 1
ATOM 823 O O . ALA A 1 104 ? 16.808 -4.874 -8.484 1.00 92.69 104 ALA A O 1
ATOM 824 N N . MET A 1 105 ? 16.261 -6.729 -9.624 1.00 92.38 105 MET A N 1
ATOM 825 C CA . MET A 1 105 ? 15.478 -7.333 -8.535 1.00 92.38 105 MET A CA 1
ATOM 826 C C . MET A 1 105 ? 16.316 -7.540 -7.271 1.00 92.38 105 MET A C 1
ATOM 828 O O . MET A 1 105 ? 15.876 -7.169 -6.184 1.00 92.38 105 MET A O 1
ATOM 832 N N . ARG A 1 106 ? 17.561 -8.025 -7.403 1.00 89.38 106 ARG A N 1
ATOM 833 C CA . ARG A 1 106 ? 18.507 -8.102 -6.274 1.00 89.38 106 ARG A CA 1
ATOM 834 C C . ARG A 1 106 ? 18.767 -6.741 -5.632 1.00 89.38 106 ARG A C 1
ATOM 836 O O . ARG A 1 106 ? 18.876 -6.666 -4.417 1.00 89.38 106 ARG A O 1
ATOM 843 N N . GLN A 1 107 ? 18.860 -5.673 -6.428 1.00 88.94 107 GLN A N 1
ATOM 844 C CA . GLN A 1 107 ? 19.018 -4.325 -5.880 1.00 88.94 107 GLN A CA 1
ATOM 845 C C . GLN A 1 107 ? 17.752 -3.855 -5.157 1.00 88.94 107 GLN A C 1
ATOM 847 O O . GLN A 1 107 ? 17.850 -3.316 -4.060 1.00 88.94 107 GLN A O 1
ATOM 852 N N . TYR A 1 108 ? 16.566 -4.097 -5.723 1.00 88.50 108 TYR A N 1
ATOM 853 C CA . TYR A 1 108 ? 15.297 -3.736 -5.086 1.00 88.50 108 TYR A CA 1
ATOM 854 C C . TYR A 1 108 ? 15.083 -4.447 -3.750 1.00 88.50 108 TYR A C 1
ATOM 856 O O . TYR A 1 108 ? 14.544 -3.841 -2.828 1.00 88.50 108 TYR A O 1
ATOM 864 N N . ALA A 1 109 ? 15.553 -5.686 -3.617 1.00 85.50 109 ALA A N 1
ATOM 865 C CA . ALA A 1 109 ? 15.433 -6.462 -2.387 1.00 85.50 109 ALA A CA 1
ATOM 866 C C . ALA A 1 109 ? 16.222 -5.881 -1.192 1.00 85.50 109 ALA A C 1
ATOM 868 O O . ALA A 1 109 ? 15.964 -6.263 -0.056 1.00 85.50 109 ALA A O 1
ATOM 869 N N . HIS A 1 110 ? 17.135 -4.923 -1.408 1.00 80.19 110 HIS A N 1
ATOM 870 C CA . HIS A 1 110 ? 17.769 -4.191 -0.304 1.00 80.19 110 HIS A CA 1
ATOM 871 C C . HIS A 1 110 ? 16.829 -3.186 0.375 1.00 80.19 110 HIS A C 1
ATOM 873 O O . HIS A 1 110 ? 16.994 -2.916 1.563 1.00 80.19 110 HIS A O 1
ATOM 879 N N . ASP A 1 111 ? 15.855 -2.651 -0.366 1.00 77.62 111 ASP A N 1
ATOM 880 C CA . ASP A 1 111 ? 14.945 -1.603 0.112 1.00 77.62 111 ASP A CA 1
ATOM 881 C C . ASP A 1 111 ? 13.481 -2.070 0.218 1.00 77.62 111 ASP A C 1
ATOM 883 O O . ASP A 1 111 ? 12.630 -1.351 0.752 1.00 77.62 111 ASP A O 1
ATOM 887 N N . ARG A 1 112 ? 13.159 -3.251 -0.326 1.00 80.00 112 ARG A N 1
ATOM 888 C CA . ARG A 1 112 ? 11.808 -3.826 -0.396 1.00 80.00 112 ARG A CA 1
ATOM 889 C C . ARG A 1 112 ? 11.804 -5.245 0.157 1.00 80.00 112 ARG A C 1
ATOM 891 O O . ARG A 1 112 ? 12.667 -6.044 -0.183 1.00 80.00 112 ARG A O 1
ATOM 898 N N . MET A 1 113 ? 10.793 -5.569 0.961 1.00 76.50 113 MET A N 1
ATOM 899 C CA . MET A 1 113 ? 10.648 -6.900 1.569 1.00 76.50 113 MET A CA 1
ATOM 900 C C . MET A 1 113 ? 10.188 -7.974 0.572 1.00 76.50 113 MET A C 1
ATOM 902 O O . MET A 1 113 ? 10.498 -9.153 0.740 1.00 76.50 113 MET A O 1
ATOM 906 N N . ILE A 1 114 ? 9.454 -7.562 -0.467 1.00 82.88 114 ILE A N 1
ATOM 907 C CA . ILE A 1 114 ? 8.975 -8.407 -1.565 1.00 82.88 114 ILE A CA 1
ATOM 908 C C . ILE A 1 114 ? 9.338 -7.724 -2.885 1.00 82.88 114 ILE A C 1
ATOM 910 O O . ILE A 1 114 ? 9.196 -6.508 -3.029 1.00 82.88 114 ILE A O 1
ATOM 914 N N . THR A 1 115 ? 9.795 -8.510 -3.860 1.00 87.88 115 THR A N 1
ATOM 915 C CA . THR A 1 115 ? 10.029 -8.050 -5.236 1.00 87.88 115 THR A CA 1
ATOM 916 C C . THR A 1 115 ? 9.269 -8.930 -6.228 1.00 87.88 115 THR A C 1
ATOM 918 O O . THR A 1 115 ? 8.728 -9.971 -5.859 1.00 87.88 115 THR A O 1
ATOM 921 N N . ALA A 1 116 ? 9.201 -8.512 -7.495 1.00 86.56 116 ALA A N 1
ATOM 922 C CA . ALA A 1 116 ? 8.437 -9.217 -8.527 1.00 86.56 116 ALA A CA 1
ATOM 923 C C . ALA A 1 116 ? 9.037 -10.580 -8.933 1.00 86.56 116 ALA A C 1
ATOM 925 O O . ALA A 1 116 ? 8.374 -11.363 -9.612 1.00 86.56 116 ALA A O 1
ATOM 926 N N . ALA A 1 117 ? 10.280 -10.864 -8.536 1.00 86.00 117 ALA A N 1
ATOM 927 C CA . ALA A 1 117 ? 10.939 -12.148 -8.729 1.00 86.00 117 ALA A CA 1
ATOM 928 C C . ALA A 1 117 ? 11.538 -12.627 -7.404 1.00 86.00 117 ALA A C 1
ATOM 930 O O . ALA A 1 117 ? 11.905 -11.822 -6.554 1.00 86.00 117 ALA A O 1
ATOM 931 N N . VAL A 1 118 ? 11.675 -13.940 -7.227 1.00 83.12 118 VAL A N 1
ATOM 932 C CA . VAL A 1 118 ? 12.417 -14.474 -6.079 1.00 83.12 118 VAL A CA 1
ATOM 933 C C . VAL A 1 118 ? 13.888 -14.095 -6.241 1.00 83.12 118 VAL A C 1
ATOM 935 O O . VAL A 1 118 ? 14.484 -14.350 -7.289 1.00 83.12 118 VAL A O 1
ATOM 938 N N . THR A 1 119 ? 14.467 -13.487 -5.210 1.00 83.06 119 THR A N 1
ATOM 939 C CA . THR A 1 119 ? 15.883 -13.118 -5.170 1.00 83.06 119 THR A CA 1
ATOM 940 C C . THR A 1 119 ? 16.601 -13.906 -4.081 1.00 83.06 119 THR A C 1
ATOM 942 O O . THR A 1 119 ? 15.990 -14.449 -3.166 1.00 83.06 119 THR A O 1
ATOM 945 N N . ASP A 1 120 ? 17.920 -13.970 -4.199 1.00 81.94 120 ASP A N 1
ATOM 946 C CA . ASP A 1 120 ? 18.853 -14.496 -3.202 1.00 81.94 120 ASP A CA 1
ATOM 947 C C . ASP A 1 120 ? 19.381 -13.397 -2.261 1.00 81.94 120 ASP A C 1
ATOM 949 O O . ASP A 1 120 ? 20.383 -13.593 -1.577 1.00 81.94 120 ASP A O 1
ATOM 953 N N . ALA A 1 121 ? 18.747 -12.220 -2.254 1.00 74.94 121 ALA A N 1
ATOM 954 C CA . ALA A 1 121 ? 19.145 -11.123 -1.387 1.00 74.94 121 ALA A CA 1
ATOM 955 C C . ALA A 1 121 ? 18.753 -11.406 0.069 1.00 74.94 121 ALA A C 1
ATOM 957 O O . ALA A 1 121 ? 17.700 -11.980 0.345 1.00 74.94 121 ALA A O 1
ATOM 958 N N . GLU A 1 122 ? 19.594 -10.963 1.002 1.00 72.94 122 GLU A N 1
ATOM 959 C CA . GLU A 1 122 ? 19.304 -11.053 2.432 1.00 72.94 122 GLU A CA 1
ATOM 960 C C . GLU A 1 122 ? 18.024 -10.265 2.768 1.00 72.94 122 GLU A C 1
ATOM 962 O O . GLU A 1 122 ? 17.940 -9.082 2.415 1.00 72.94 122 GLU A O 1
ATOM 967 N N . PRO A 1 123 ? 17.041 -10.876 3.457 1.00 67.38 123 PRO A N 1
ATOM 968 C CA . PRO A 1 123 ? 15.833 -10.180 3.882 1.00 67.38 123 PRO A CA 1
ATOM 969 C C . PRO A 1 123 ? 16.155 -8.964 4.755 1.00 67.38 123 PRO A C 1
ATOM 971 O O . PRO A 1 123 ? 17.102 -8.975 5.549 1.00 67.38 123 PRO A O 1
ATOM 974 N N . MET A 1 124 ? 15.332 -7.917 4.659 1.00 66.50 124 MET A N 1
ATOM 975 C CA . MET A 1 124 ? 15.425 -6.796 5.593 1.00 66.50 124 MET A CA 1
ATOM 976 C C . MET A 1 124 ? 15.260 -7.279 7.042 1.00 66.50 124 MET A C 1
ATOM 978 O O . MET A 1 124 ? 14.514 -8.210 7.345 1.00 66.50 124 MET A O 1
ATOM 982 N N . LYS A 1 125 ? 15.977 -6.632 7.963 1.00 67.19 125 LYS A N 1
ATOM 983 C CA . LYS A 1 125 ? 15.961 -6.990 9.384 1.00 67.19 125 LYS A CA 1
ATOM 984 C C . LYS A 1 125 ? 14.542 -6.845 9.957 1.00 67.19 125 LYS A C 1
ATOM 986 O O . LYS A 1 125 ? 13.923 -5.802 9.786 1.00 67.19 125 LYS A O 1
ATOM 991 N N . GLY A 1 126 ? 14.072 -7.872 10.668 1.00 64.12 126 GLY A N 1
ATOM 992 C CA . GLY A 1 126 ? 12.842 -7.824 11.472 1.00 64.12 126 GLY A CA 1
ATOM 993 C C . GLY A 1 126 ? 11.668 -8.661 10.951 1.00 64.12 126 GLY A C 1
ATOM 994 O O . GLY A 1 126 ? 10.772 -8.952 11.740 1.00 64.12 126 GLY A O 1
ATOM 995 N N . MET A 1 127 ? 11.666 -9.084 9.679 1.00 69.62 127 MET A N 1
ATOM 996 C CA . MET A 1 127 ? 10.647 -9.988 9.119 1.00 69.62 127 MET A CA 1
ATOM 997 C C . MET A 1 127 ? 11.138 -10.648 7.822 1.00 69.62 127 MET A C 1
ATOM 999 O O . MET A 1 127 ? 11.740 -9.991 6.975 1.00 69.62 127 MET A O 1
ATOM 1003 N N . THR A 1 128 ? 10.878 -11.943 7.656 1.00 74.75 128 THR A N 1
ATOM 1004 C CA . THR A 1 128 ? 11.161 -12.669 6.408 1.00 74.75 128 THR A CA 1
ATOM 1005 C C . THR A 1 128 ? 10.093 -12.402 5.342 1.00 74.75 128 THR A C 1
ATOM 1007 O O . THR A 1 128 ? 8.960 -12.033 5.649 1.00 74.75 128 THR A O 1
ATOM 1010 N N . THR A 1 129 ? 10.429 -12.630 4.070 1.00 76.19 129 THR A N 1
ATOM 1011 C CA . THR A 1 129 ? 9.483 -12.492 2.950 1.00 76.19 129 THR A CA 1
ATOM 1012 C C . THR A 1 129 ? 8.254 -13.393 3.114 1.00 76.19 129 THR A C 1
ATOM 1014 O O . THR A 1 129 ? 7.143 -12.948 2.837 1.00 76.19 129 THR A O 1
ATOM 1017 N N . ASP A 1 130 ? 8.430 -14.622 3.611 1.00 80.38 130 ASP A N 1
ATOM 1018 C CA . ASP A 1 130 ? 7.328 -15.569 3.830 1.00 80.38 130 ASP A CA 1
ATOM 1019 C C . ASP A 1 130 ? 6.393 -15.116 4.962 1.00 80.38 130 ASP A C 1
ATOM 1021 O O . ASP A 1 130 ? 5.171 -15.212 4.836 1.00 80.38 130 ASP A O 1
ATOM 1025 N N . GLU A 1 131 ? 6.948 -14.577 6.054 1.00 78.75 131 GLU A N 1
ATOM 1026 C CA . GLU A 1 131 ? 6.159 -14.003 7.152 1.00 78.75 131 GLU A CA 1
ATOM 1027 C C . GLU A 1 131 ? 5.342 -12.797 6.681 1.00 78.75 131 GLU A C 1
ATOM 1029 O O . GLU A 1 131 ? 4.160 -12.694 7.006 1.00 78.75 131 GLU A O 1
ATOM 1034 N N . LEU A 1 132 ? 5.934 -11.916 5.869 1.00 81.69 132 LEU A N 1
ATOM 1035 C CA . LEU A 1 132 ? 5.210 -10.788 5.290 1.00 81.69 132 LEU A CA 1
ATOM 1036 C C . LEU A 1 132 ? 4.109 -11.259 4.335 1.00 81.69 132 LEU A C 1
ATOM 1038 O O . LEU A 1 132 ? 2.976 -10.788 4.424 1.00 81.69 132 LEU A O 1
ATOM 1042 N N . ALA A 1 133 ? 4.424 -12.199 3.439 1.00 84.19 133 ALA A N 1
ATOM 1043 C CA . ALA A 1 133 ? 3.476 -12.732 2.466 1.00 84.19 133 ALA A CA 1
ATOM 1044 C C . ALA A 1 133 ? 2.249 -13.362 3.144 1.00 84.19 133 ALA A C 1
ATOM 1046 O O . ALA A 1 133 ? 1.136 -13.209 2.645 1.00 84.19 133 ALA A O 1
ATOM 1047 N N . ALA A 1 134 ? 2.424 -13.996 4.309 1.00 87.50 134 ALA A N 1
ATOM 1048 C CA . ALA A 1 134 ? 1.326 -14.555 5.098 1.00 87.50 134 ALA A CA 1
ATOM 1049 C C . ALA A 1 134 ? 0.347 -13.495 5.643 1.00 87.50 134 ALA A C 1
ATOM 1051 O O . ALA A 1 134 ? -0.788 -13.830 5.981 1.00 87.50 134 ALA A O 1
ATOM 1052 N N . HIS A 1 135 ? 0.764 -12.229 5.721 1.00 88.19 135 HIS A N 1
ATOM 1053 C CA . HIS A 1 135 ? -0.089 -11.111 6.117 1.00 88.19 135 HIS A CA 1
ATOM 1054 C C . HIS A 1 135 ? -0.764 -10.409 4.935 1.00 88.19 135 HIS A C 1
ATOM 1056 O O . HIS A 1 135 ? -1.626 -9.561 5.166 1.00 88.19 135 HIS A O 1
ATOM 1062 N N . LEU A 1 136 ? -0.398 -10.711 3.687 1.00 89.94 136 LEU A N 1
ATOM 1063 C CA . LEU A 1 136 ? -0.960 -10.028 2.525 1.00 89.94 136 LEU A CA 1
ATOM 1064 C C . LEU A 1 136 ? -2.325 -10.605 2.147 1.00 89.94 136 LEU A C 1
ATOM 1066 O O . LEU A 1 136 ? -2.494 -11.808 1.964 1.00 89.94 136 LEU A O 1
ATOM 1070 N N . PHE A 1 137 ? -3.300 -9.716 1.991 1.00 90.75 137 PHE A N 1
ATOM 1071 C CA . PHE A 1 137 ? -4.607 -10.060 1.447 1.00 90.75 137 PHE A CA 1
ATOM 1072 C C . PHE A 1 137 ? -4.514 -10.337 -0.065 1.00 90.75 137 PHE A C 1
ATOM 1074 O O . PHE A 1 137 ? -3.750 -9.674 -0.772 1.00 90.75 137 PHE A O 1
ATOM 1081 N N . ASP A 1 138 ? -5.319 -11.274 -0.577 1.00 91.88 138 ASP A N 1
ATOM 1082 C CA . ASP A 1 138 ? -5.440 -11.541 -2.018 1.00 91.88 138 ASP A CA 1
ATOM 1083 C C . ASP A 1 138 ? -6.194 -10.398 -2.716 1.00 91.88 138 ASP A C 1
ATOM 1085 O O . ASP A 1 138 ? -7.415 -10.406 -2.867 1.00 91.88 138 ASP A O 1
ATOM 1089 N N . LEU A 1 139 ? -5.449 -9.347 -3.056 1.00 93.00 139 LEU A N 1
ATOM 1090 C CA . LEU A 1 139 ? -5.989 -8.104 -3.577 1.00 93.00 139 LEU A CA 1
ATOM 1091 C C . LEU A 1 139 ? -6.234 -8.192 -5.087 1.00 93.00 139 LEU A C 1
ATOM 1093 O O . LEU A 1 139 ? -5.301 -8.346 -5.877 1.00 93.00 139 LEU A O 1
ATOM 1097 N N . ASP A 1 140 ? -7.470 -7.934 -5.513 1.00 95.06 140 ASP A N 1
ATOM 1098 C CA . ASP A 1 140 ? -7.798 -7.760 -6.928 1.00 95.06 140 ASP A CA 1
ATOM 1099 C C . ASP A 1 140 ? -7.313 -6.384 -7.418 1.00 95.06 140 ASP A C 1
ATOM 1101 O O . ASP A 1 140 ? -8.021 -5.371 -7.350 1.00 95.06 140 ASP A O 1
ATOM 1105 N N . ILE A 1 141 ? -6.076 -6.342 -7.920 1.00 92.50 141 ILE A N 1
ATOM 1106 C CA . ILE A 1 141 ? -5.448 -5.131 -8.473 1.00 92.50 141 ILE A CA 1
ATOM 1107 C C . ILE A 1 141 ? -6.215 -4.605 -9.696 1.00 92.50 141 ILE A C 1
ATOM 1109 O O . ILE A 1 141 ? -6.277 -3.389 -9.905 1.00 92.50 141 ILE A O 1
ATOM 1113 N N . ALA A 1 142 ? -6.822 -5.486 -10.500 1.00 94.31 142 ALA A N 1
ATOM 1114 C CA . ALA A 1 142 ? -7.598 -5.066 -11.664 1.00 94.31 142 ALA A CA 1
ATOM 1115 C C . ALA A 1 142 ? -8.856 -4.306 -11.224 1.00 94.31 142 ALA A C 1
ATOM 1117 O O . ALA A 1 142 ? -9.156 -3.238 -11.768 1.00 94.31 142 ALA A O 1
ATOM 1118 N N . TRP A 1 143 ? -9.534 -4.789 -10.180 1.00 95.44 143 TRP A N 1
ATOM 1119 C CA . TRP A 1 143 ? -10.642 -4.074 -9.554 1.00 95.44 143 TRP A CA 1
ATOM 1120 C C . TRP A 1 143 ? -10.192 -2.739 -8.962 1.00 95.44 143 TRP A C 1
ATOM 1122 O O . TRP A 1 143 ? -10.872 -1.733 -9.182 1.00 95.44 143 TRP A O 1
ATOM 1132 N N . VAL A 1 144 ? -9.044 -2.691 -8.266 1.00 95.38 144 VAL A N 1
ATOM 1133 C CA . VAL A 1 144 ? -8.490 -1.435 -7.717 1.00 95.38 144 VAL A CA 1
ATOM 1134 C C . VAL A 1 144 ? -8.292 -0.409 -8.828 1.00 95.38 144 VAL A C 1
ATOM 1136 O O . VAL A 1 144 ? -8.722 0.737 -8.689 1.00 95.38 144 VAL A O 1
ATOM 1139 N N . ALA A 1 145 ? -7.681 -0.813 -9.944 1.00 93.88 145 ALA A N 1
ATOM 1140 C CA . ALA A 1 145 ? -7.443 0.067 -11.082 1.00 93.88 145 ALA A CA 1
ATOM 1141 C C . ALA A 1 145 ? -8.760 0.556 -11.710 1.00 93.88 145 ALA A C 1
ATOM 1143 O O . ALA A 1 145 ? -8.915 1.756 -11.942 1.00 93.88 145 ALA A O 1
ATOM 1144 N N . ALA A 1 146 ? -9.723 -0.347 -11.924 1.00 96.81 146 ALA A N 1
ATOM 1145 C CA . ALA A 1 146 ? -11.018 -0.028 -12.526 1.00 96.81 146 ALA A CA 1
ATOM 1146 C C . ALA A 1 146 ? -11.907 0.863 -11.636 1.00 96.81 146 ALA A C 1
ATOM 1148 O O . ALA A 1 146 ? -12.706 1.640 -12.151 1.00 96.81 146 ALA A O 1
ATOM 1149 N N . ASN A 1 147 ? -11.765 0.777 -10.309 1.00 96.69 147 ASN A N 1
ATOM 1150 C CA . ASN A 1 147 ? -12.600 1.505 -9.344 1.00 96.69 147 ASN A CA 1
ATOM 1151 C C . ASN A 1 147 ? -11.911 2.720 -8.716 1.00 96.69 147 ASN A C 1
ATOM 1153 O O . ASN A 1 147 ? -12.534 3.415 -7.913 1.00 96.69 147 ASN A O 1
ATOM 1157 N N . ARG A 1 148 ? -10.647 2.996 -9.064 1.00 95.25 148 ARG A N 1
ATOM 1158 C CA . ARG A 1 148 ? -9.839 4.058 -8.446 1.00 95.25 148 ARG A CA 1
ATOM 1159 C C . ARG A 1 148 ? -10.567 5.396 -8.406 1.00 95.25 148 ARG A C 1
ATOM 1161 O O . ARG A 1 148 ? -10.608 6.028 -7.357 1.00 95.25 148 ARG A O 1
ATOM 1168 N N . GLU A 1 149 ? -11.137 5.811 -9.532 1.00 96.75 149 GLU A N 1
ATOM 1169 C CA . GLU A 1 149 ? -11.828 7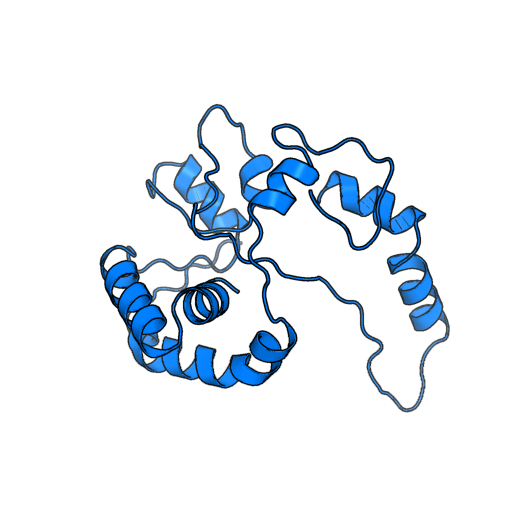.096 -9.641 1.00 96.75 149 GLU A CA 1
ATOM 1170 C C . GLU A 1 149 ? -13.096 7.137 -8.778 1.00 96.75 149 GLU A C 1
ATOM 1172 O O . GLU A 1 149 ? -13.248 8.058 -7.980 1.00 96.75 149 GLU A O 1
ATOM 1177 N N . ARG A 1 150 ? -13.947 6.103 -8.855 1.00 96.56 150 ARG A N 1
ATOM 1178 C CA . ARG A 1 150 ? -15.159 5.969 -8.027 1.00 96.56 150 ARG A CA 1
ATOM 1179 C C . ARG A 1 150 ? -14.837 6.088 -6.539 1.00 96.56 150 ARG A C 1
ATOM 1181 O O . ARG A 1 150 ? -15.456 6.872 -5.828 1.00 96.56 150 ARG A O 1
ATOM 1188 N N . VAL A 1 151 ? -13.863 5.307 -6.079 1.00 96.81 151 VAL A N 1
ATOM 1189 C CA . VAL A 1 151 ? -13.477 5.245 -4.665 1.00 96.81 151 VAL A CA 1
ATOM 1190 C C . VAL A 1 151 ? -12.884 6.575 -4.198 1.00 96.81 151 VAL A C 1
ATOM 1192 O O . VAL A 1 151 ? -13.210 7.038 -3.110 1.00 96.81 151 VAL A O 1
ATOM 1195 N N . GLN A 1 152 ? -12.047 7.217 -5.019 1.00 94.12 152 GLN A N 1
ATOM 1196 C CA . GLN A 1 152 ? -11.487 8.533 -4.700 1.00 94.12 152 GLN A CA 1
ATOM 1197 C C . GLN A 1 152 ? -12.569 9.607 -4.607 1.00 94.12 152 GLN A C 1
ATOM 1199 O O . GLN A 1 152 ? -12.566 10.387 -3.660 1.00 94.12 152 GLN A O 1
ATOM 1204 N N . GLN A 1 153 ? -13.494 9.646 -5.567 1.00 95.62 153 GLN A N 1
ATOM 1205 C CA . GLN A 1 153 ? -14.584 10.619 -5.566 1.00 95.62 153 GLN A 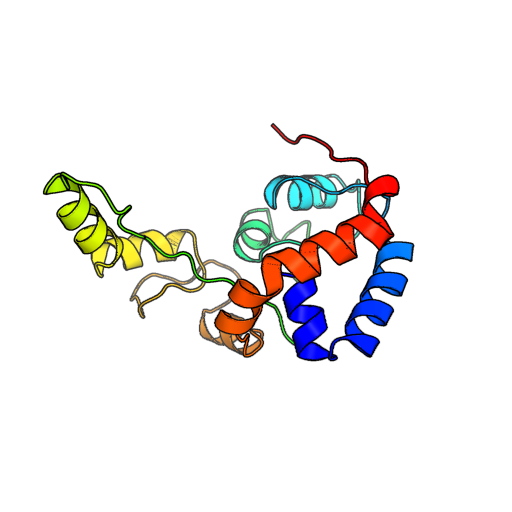CA 1
ATOM 1206 C C . GLN A 1 153 ? -15.486 10.444 -4.345 1.00 95.62 153 GLN A C 1
ATOM 1208 O O . GLN A 1 153 ? -15.809 11.432 -3.690 1.00 95.62 153 GLN A O 1
ATOM 1213 N N . GLU A 1 154 ? -15.837 9.205 -3.999 1.00 95.31 154 GLU A N 1
ATOM 1214 C CA . GLU A 1 154 ? -16.679 8.934 -2.834 1.00 95.31 154 GLU A CA 1
ATOM 1215 C C . GLU A 1 154 ? -15.979 9.299 -1.521 1.00 95.31 154 GLU A C 1
ATOM 1217 O O . GLU A 1 154 ? -16.561 9.976 -0.675 1.00 95.31 154 GLU A O 1
ATOM 1222 N N . TRP A 1 155 ? -14.694 8.956 -1.387 1.00 92.81 155 TRP A N 1
ATOM 1223 C CA . TRP A 1 155 ? -13.891 9.370 -0.238 1.00 92.81 155 TRP A CA 1
ATOM 1224 C C . TRP A 1 155 ? -13.849 10.896 -0.091 1.00 92.81 155 TRP A C 1
ATOM 1226 O O . TRP A 1 155 ? -14.106 11.427 0.988 1.00 92.81 155 TRP A O 1
ATOM 1236 N N . MET A 1 156 ? -13.575 11.615 -1.185 1.00 91.25 156 MET A N 1
ATOM 1237 C CA . MET A 1 156 ? -13.543 13.080 -1.180 1.00 91.25 156 MET A CA 1
ATOM 1238 C C . MET A 1 156 ? -14.909 13.686 -0.854 1.00 91.25 156 MET A C 1
ATOM 1240 O O . MET A 1 156 ? -14.974 14.665 -0.117 1.00 91.25 156 MET A O 1
ATOM 1244 N N . ARG A 1 157 ? -16.003 13.097 -1.349 1.00 93.19 157 ARG A N 1
ATOM 1245 C CA . ARG A 1 157 ? -17.371 13.544 -1.055 1.00 93.19 157 ARG A CA 1
ATOM 1246 C C . ARG A 1 157 ? -17.708 13.423 0.433 1.00 93.19 157 ARG A C 1
ATOM 1248 O O . ARG A 1 157 ? -18.403 14.284 0.964 1.00 93.19 157 ARG A O 1
ATOM 1255 N N . LEU A 1 158 ? -17.256 12.354 1.088 1.00 90.00 158 LEU A N 1
ATOM 1256 C CA . LEU A 1 158 ? -17.553 12.079 2.496 1.00 90.00 158 LEU A CA 1
ATOM 1257 C C . LEU A 1 158 ? -16.625 12.832 3.463 1.00 90.00 158 LEU A C 1
ATOM 1259 O O . LEU A 1 158 ? -17.070 13.283 4.523 1.00 90.00 158 LEU A O 1
ATOM 1263 N N . TYR A 1 159 ? -15.343 12.962 3.109 1.00 86.12 159 TYR A N 1
ATOM 1264 C CA . TYR A 1 159 ? -14.291 13.350 4.055 1.00 86.12 159 TYR A CA 1
ATOM 1265 C C . TYR A 1 159 ? -13.356 14.463 3.563 1.00 86.12 159 TYR A C 1
ATOM 1267 O O . TYR A 1 159 ? -12.504 14.901 4.332 1.00 86.12 159 TYR A O 1
ATOM 1275 N N . GLY A 1 160 ? -13.511 14.959 2.331 1.00 80.00 160 GLY A N 1
ATOM 1276 C CA . GLY A 1 160 ? -12.613 15.963 1.742 1.00 80.00 160 GLY A CA 1
ATOM 1277 C C . GLY A 1 160 ? -12.531 17.273 2.532 1.00 80.00 160 GLY A C 1
ATOM 1278 O O . GLY A 1 160 ? -11.446 17.821 2.701 1.00 80.00 160 GLY A O 1
ATOM 1279 N N . ASP A 1 161 ? -13.649 17.731 3.099 1.00 75.56 161 ASP A N 1
ATOM 1280 C CA . ASP A 1 161 ? -13.693 18.961 3.909 1.00 75.56 161 ASP A CA 1
ATOM 1281 C C . ASP A 1 161 ? -13.178 18.759 5.347 1.00 75.56 161 ASP A C 1
ATOM 1283 O O . ASP A 1 161 ? -13.003 19.720 6.094 1.00 75.56 161 ASP A O 1
ATOM 1287 N N . LYS A 1 162 ? -12.942 17.505 5.758 1.00 65.44 162 LYS A N 1
ATOM 1288 C CA . LYS A 1 162 ? -12.482 17.132 7.107 1.00 65.44 162 LYS A CA 1
ATOM 1289 C C . LYS A 1 162 ? -10.966 16.901 7.177 1.00 65.44 162 LYS A C 1
ATOM 1291 O O . LYS A 1 162 ? -10.476 16.459 8.215 1.00 65.44 162 LYS A O 1
ATOM 1296 N N . SER A 1 163 ? -10.233 17.157 6.090 1.00 62.31 163 SER A N 1
ATOM 1297 C CA . SER A 1 163 ? -8.799 16.865 5.980 1.00 62.31 163 SER A CA 1
ATOM 1298 C C . SER A 1 163 ? -7.942 18.121 5.837 1.00 62.31 163 SER A C 1
ATOM 1300 O O . SER A 1 163 ? -8.161 18.920 4.929 1.00 62.31 163 SER A O 1
ATOM 1302 N N . GLU A 1 164 ? -6.910 18.246 6.673 1.00 64.25 164 GLU A N 1
ATOM 1303 C CA . GLU A 1 164 ? -5.776 19.138 6.429 1.00 64.25 164 GLU A CA 1
ATOM 1304 C C . GLU A 1 164 ? -4.639 18.329 5.783 1.00 64.25 164 GLU A C 1
ATOM 1306 O O . GLU A 1 164 ? -4.136 17.350 6.348 1.00 64.25 164 GLU A O 1
ATOM 1311 N N . LEU A 1 165 ? -4.244 18.727 4.569 1.00 62.03 165 LEU A N 1
ATOM 1312 C CA . LEU A 1 165 ? -3.058 18.191 3.907 1.00 62.03 165 LEU A CA 1
ATOM 1313 C C . LEU A 1 165 ? -1.834 18.925 4.442 1.00 62.03 165 LEU A C 1
ATOM 1315 O O . LEU A 1 165 ? -1.626 20.100 4.142 1.00 62.03 165 LEU A O 1
ATOM 1319 N N . VAL A 1 166 ? -1.008 18.220 5.209 1.00 61.47 166 VAL A N 1
ATOM 1320 C CA . VAL A 1 166 ? 0.239 18.783 5.729 1.00 61.47 166 VAL A CA 1
ATOM 1321 C C . VAL A 1 166 ? 1.381 18.358 4.815 1.00 61.47 166 VAL A C 1
ATOM 1323 O O . VAL A 1 166 ? 1.672 17.165 4.685 1.00 61.47 166 VAL A O 1
ATOM 1326 N N . ASP A 1 167 ? 2.024 19.332 4.173 1.00 53.53 167 ASP A N 1
ATOM 1327 C CA . ASP A 1 167 ? 3.208 19.076 3.357 1.00 53.53 167 ASP A CA 1
ATOM 1328 C C . ASP A 1 167 ? 4.387 18.671 4.252 1.00 53.53 167 ASP A C 1
ATOM 1330 O O . ASP A 1 167 ? 4.664 19.291 5.281 1.00 53.53 167 ASP A O 1
ATOM 1334 N N . THR A 1 168 ? 5.064 17.588 3.880 1.00 49.22 168 THR A N 1
ATOM 1335 C CA . THR A 1 168 ? 6.222 17.055 4.603 1.00 49.22 168 THR A CA 1
ATOM 1336 C C . THR A 1 168 ? 7.410 16.996 3.653 1.00 49.22 168 THR A C 1
ATOM 1338 O O . THR A 1 168 ? 7.790 15.926 3.180 1.00 49.22 168 THR A O 1
ATOM 1341 N N . SER A 1 169 ? 7.932 18.182 3.323 1.00 42.56 169 SER A N 1
ATOM 1342 C CA . SER A 1 169 ? 9.173 18.383 2.559 1.00 42.56 169 SER A CA 1
ATOM 1343 C C . SER A 1 169 ? 10.406 17.922 3.327 1.00 42.56 169 SER A C 1
ATOM 1345 O O . SER A 1 169 ? 10.476 18.268 4.531 1.00 42.56 169 SER A O 1
#

Sequence (169 aa):
MLISTILQLYGDTMGWEYLEHLQENVSGVYANNARGVCDRVLKGEYPIGLTYDYRAYFPNEATMKVVFPAEGAGWDMEANGLVRKEYIKSGARVFLDWAISDGAMRQYAHDRMITAAVTDAEPMKGMTTDELAAHLFDLDIAWVAANRERVQQEWMRLYGDKSELVDTS

pLDDT: mean 85.7, std 11.28, range [42.56, 97.5]

Radius of gyration: 18.37 Å; chains: 1; bounding box: 42×35×52 Å

Secondary structure (DSSP, 8-state):
-HHHHHHHHHHHHHHHHHHHHHHHT--SEEESSHHHHHHHHHTTS-S-----HHHHSSS-TTT------TT-B--------PPP-SS--HHHHHHHHHHTSHHHHHHHTTT-S--SS---SPPPTT--HHHHHTTB----HHHHHHHHHHHHHHHHHHHGGG-EEE---

Foldseek 3Di:
DVLLVLCVLQNDVVSVVVVVVVVVVDPQEDEPAQLVQLVCCQVVVDVDGDHDPLNNLPDDPPRDDDDQDPSADEDDADDDDDDDDPDDDPVSVVVNVVCPDLVVQLVVQVRDQDHPDDHPHDGRPDDHNVRNVVRHDPRPVVCCVVCVVVSVVVCCVVCVVSHDYDYDD